Protein AF-A0A7S2XEB0-F1 (afdb_monomer_lite)

pLDDT: mean 88.98, std 11.62, range [31.41, 98.31]

Sequence (170 aa):
MPEDDPQYSMKKRFLGGWSSREFQPQAQWNRKAKDLLSFFRTISSNAEELSTRPNFNAPVSIRNEVATLTNLEKACEDSLKKFPDSLQTDHKLLKVNKWEDSNHRNCVIMRAGEKEVLMWYIKLCREGRRLLALPYEEHAKEAPAKGQRLRLYYEAVIEPLARGSSRHHF

InterPro domains:
  IPR015353 Rubisco LSMT, substrate-binding domain [PF09273] (2-118)
  IPR036464 Rubisco LSMT, substrate-binding domain superfamily [G3DSA:3.90.1420.10] (1-140)
  IPR036464 Rubisco LSMT, substrate-binding domain superfamily [SSF81822] (3-129)

Organism: NCBI:txid641309

Secondary structure (DSSP, 8-state):
--TT-TTHHHHHHHTTT-S-------SSSSHHHHHHHHHHHHHH--HHHHHT---TTS---HHHHHHHHHHHHHHHHHHHTTSSS-HHHHHHHHT-S--S-HHHHHHHHHHHHHHHHHHHHHHHHHHHHHHHTS-HHHHHHHGGGG-HHHHHHIIIIIHHHHHHHGGG--

Radius of gyration: 18.69 Å; chains: 1; bounding box: 45×26×67 Å

Structure (mmCIF, N/CA/C/O backbone):
data_AF-A0A7S2XEB0-F1
#
_entry.id   AF-A0A7S2XEB0-F1
#
loop_
_atom_site.group_PDB
_atom_site.id
_atom_site.type_symbol
_atom_site.label_atom_id
_atom_site.label_alt_id
_atom_site.label_comp_id
_atom_site.label_asym_id
_atom_site.label_entity_id
_atom_site.label_seq_id
_atom_site.pdbx_PDB_ins_code
_atom_site.Cartn_x
_atom_site.Cartn_y
_atom_site.Cartn_z
_atom_site.occupancy
_atom_site.B_iso_or_equiv
_atom_site.auth_seq_id
_atom_site.auth_comp_id
_atom_site.auth_asym_id
_atom_site.auth_atom_id
_atom_site.pdbx_PDB_model_num
ATOM 1 N N . MET A 1 1 ? 12.885 -6.679 3.410 1.00 83.44 1 MET A N 1
ATOM 2 C CA . MET A 1 1 ? 13.128 -7.337 2.110 1.00 83.44 1 MET A CA 1
ATOM 3 C C . MET A 1 1 ? 13.918 -8.606 2.381 1.00 83.44 1 MET A C 1
ATOM 5 O O . MET A 1 1 ? 14.847 -8.507 3.178 1.00 83.44 1 MET A O 1
ATOM 9 N N . PRO A 1 2 ? 13.525 -9.758 1.816 1.00 86.44 2 PRO A N 1
ATOM 10 C CA . PRO A 1 2 ? 14.234 -11.026 2.007 1.00 86.44 2 PRO A CA 1
ATOM 11 C C . PRO A 1 2 ? 15.688 -10.942 1.520 1.00 86.44 2 PRO A C 1
ATOM 13 O O . PRO A 1 2 ? 15.946 -10.269 0.525 1.00 86.44 2 PRO A O 1
ATOM 16 N N . GLU A 1 3 ? 16.632 -11.564 2.231 1.00 88.25 3 GLU A N 1
ATOM 17 C CA . GLU A 1 3 ? 18.069 -11.514 1.887 1.00 88.25 3 GLU A CA 1
ATOM 18 C C . GLU A 1 3 ? 18.435 -12.389 0.681 1.00 88.25 3 GLU A C 1
ATOM 20 O O . GLU A 1 3 ? 19.450 -12.150 0.033 1.00 88.25 3 GLU A O 1
ATOM 25 N N . ASP A 1 4 ? 17.582 -13.354 0.349 1.00 91.88 4 ASP A N 1
ATOM 26 C CA . ASP A 1 4 ? 17.670 -14.239 -0.812 1.00 91.88 4 ASP A CA 1
ATOM 27 C C . ASP A 1 4 ? 17.143 -13.602 -2.112 1.00 91.88 4 ASP A C 1
ATOM 29 O O . ASP A 1 4 ? 17.199 -14.225 -3.172 1.00 91.88 4 ASP A O 1
ATOM 33 N N . ASP A 1 5 ? 16.658 -12.354 -2.067 1.00 90.19 5 ASP A N 1
ATOM 34 C CA . ASP A 1 5 ? 16.244 -11.610 -3.259 1.00 90.19 5 ASP A CA 1
ATOM 35 C C . ASP A 1 5 ? 17.443 -11.434 -4.218 1.00 90.19 5 ASP A C 1
ATOM 37 O O . ASP A 1 5 ? 18.438 -10.801 -3.848 1.00 90.19 5 ASP A O 1
ATOM 41 N N . PRO A 1 6 ? 17.379 -11.916 -5.476 1.00 92.69 6 PRO A N 1
ATOM 42 C CA . PRO A 1 6 ? 18.513 -11.829 -6.399 1.00 92.69 6 PRO A CA 1
ATOM 43 C C . PRO A 1 6 ? 18.948 -10.389 -6.709 1.00 92.69 6 PRO A C 1
ATOM 45 O O . PRO A 1 6 ? 20.071 -10.151 -7.150 1.00 92.69 6 PRO A O 1
ATOM 48 N N . GLN A 1 7 ? 18.068 -9.408 -6.485 1.00 94.06 7 GLN A N 1
ATOM 49 C CA . GLN A 1 7 ? 18.354 -7.985 -6.645 1.00 94.06 7 GLN A CA 1
ATOM 50 C C . GLN A 1 7 ? 18.558 -7.261 -5.303 1.00 94.06 7 GLN A C 1
ATOM 52 O O . GLN A 1 7 ? 18.559 -6.025 -5.281 1.00 94.06 7 GLN A O 1
ATOM 57 N N . TYR A 1 8 ? 18.777 -7.985 -4.198 1.00 93.25 8 TYR A N 1
ATOM 58 C CA . TYR A 1 8 ? 18.887 -7.437 -2.841 1.00 93.25 8 TYR A CA 1
ATOM 59 C C . TYR A 1 8 ? 19.842 -6.243 -2.758 1.00 93.25 8 TYR A C 1
ATOM 61 O O . TYR A 1 8 ? 19.446 -5.156 -2.337 1.00 93.25 8 TYR A O 1
ATOM 69 N N .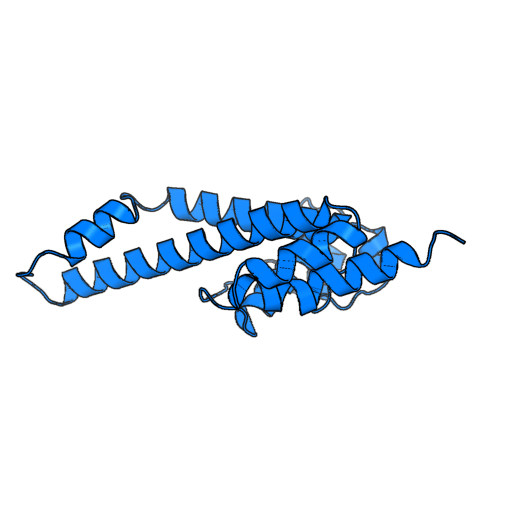 SER A 1 9 ? 21.087 -6.402 -3.215 1.00 92.25 9 SER A N 1
ATOM 70 C CA . SER A 1 9 ? 22.110 -5.347 -3.144 1.00 92.25 9 SER A CA 1
ATOM 71 C C . SER A 1 9 ? 21.693 -4.075 -3.885 1.00 92.25 9 SER A C 1
ATOM 73 O O . SER A 1 9 ? 21.935 -2.960 -3.418 1.00 92.25 9 SER A O 1
ATOM 75 N N . MET A 1 10 ? 21.022 -4.230 -5.028 1.00 92.50 10 MET A N 1
ATOM 76 C CA . MET A 1 10 ? 20.583 -3.107 -5.849 1.00 92.50 10 MET A CA 1
ATOM 77 C C . MET A 1 10 ? 19.376 -2.404 -5.224 1.00 92.50 10 MET A C 1
ATOM 79 O O . MET A 1 10 ? 19.394 -1.185 -5.057 1.00 92.50 10 MET A O 1
ATOM 83 N N . LYS A 1 11 ? 18.370 -3.166 -4.786 1.00 94.06 11 LYS A N 1
ATOM 84 C CA . LYS A 1 11 ? 17.194 -2.644 -4.075 1.00 94.06 11 LYS A CA 1
ATOM 85 C C . LYS A 1 11 ? 17.593 -1.937 -2.780 1.00 94.06 11 LYS A C 1
ATOM 87 O O . LYS A 1 11 ? 17.150 -0.820 -2.536 1.00 94.06 11 LYS A O 1
ATOM 92 N N . LYS A 1 12 ? 18.509 -2.518 -1.999 1.00 93.44 12 LYS A N 1
ATOM 93 C CA . LYS A 1 12 ? 19.062 -1.905 -0.781 1.00 93.44 12 LYS A CA 1
ATOM 94 C C . LYS A 1 12 ? 19.720 -0.557 -1.072 1.00 93.44 12 LYS A C 1
ATOM 96 O O . LYS A 1 12 ? 19.541 0.383 -0.305 1.00 93.44 12 LYS A O 1
ATOM 101 N N . ARG A 1 13 ? 20.430 -0.422 -2.199 1.00 92.25 13 ARG A N 1
ATOM 102 C CA . ARG A 1 13 ? 21.013 0.860 -2.622 1.00 92.25 13 ARG A CA 1
ATOM 103 C C . ARG A 1 13 ? 19.940 1.911 -2.920 1.00 92.25 13 ARG A C 1
ATOM 105 O O . ARG A 1 13 ? 20.073 3.035 -2.445 1.00 92.25 13 ARG A O 1
ATOM 112 N N . PHE A 1 14 ? 18.878 1.558 -3.647 1.00 91.12 14 PHE A N 1
ATOM 113 C CA . PHE A 1 14 ? 17.752 2.473 -3.899 1.00 91.12 14 PHE A CA 1
ATOM 114 C C . PHE A 1 14 ? 17.012 2.866 -2.622 1.00 91.12 14 PHE A C 1
ATOM 116 O O . PHE A 1 14 ? 16.560 4.000 -2.489 1.00 91.12 14 PHE A O 1
ATOM 123 N N . LEU A 1 15 ? 16.952 1.956 -1.655 1.00 91.06 15 LEU A N 1
ATOM 124 C CA . LEU A 1 15 ? 16.396 2.215 -0.335 1.00 91.06 15 LEU A CA 1
ATOM 125 C C . LEU A 1 15 ? 17.344 2.996 0.584 1.00 91.06 15 LEU A C 1
ATOM 127 O O . LEU A 1 15 ? 17.009 3.171 1.745 1.00 91.06 15 LEU A O 1
ATOM 131 N N . GLY A 1 16 ? 18.507 3.468 0.119 1.00 90.38 16 GLY A N 1
ATOM 132 C CA . GLY A 1 16 ? 19.447 4.240 0.941 1.00 90.38 16 GLY A CA 1
ATOM 133 C C . GLY A 1 16 ? 20.195 3.406 1.986 1.00 90.38 16 GLY A C 1
ATOM 134 O O . GLY A 1 16 ? 20.550 3.918 3.041 1.00 90.38 16 GLY A O 1
ATOM 135 N N . GLY A 1 17 ? 20.407 2.116 1.718 1.00 89.56 17 GLY A N 1
ATOM 136 C CA . GLY A 1 17 ? 21.087 1.181 2.618 1.00 89.56 17 GLY A CA 1
ATOM 137 C C . GLY A 1 17 ? 20.150 0.410 3.551 1.00 89.56 17 GLY A C 1
ATOM 138 O O . GLY A 1 17 ? 20.584 -0.553 4.184 1.00 89.56 17 GLY A O 1
ATOM 139 N N . TRP A 1 18 ? 18.869 0.775 3.607 1.00 86.81 18 TRP A N 1
ATOM 140 C CA . TRP A 1 18 ? 17.884 0.148 4.484 1.00 86.81 18 TRP A CA 1
ATOM 141 C C . TRP A 1 18 ? 17.335 -1.156 3.885 1.00 86.81 18 TRP A C 1
ATOM 143 O O . TRP A 1 18 ? 16.937 -1.207 2.723 1.00 86.81 18 TRP A O 1
ATOM 153 N N . SER A 1 19 ? 17.288 -2.222 4.689 1.00 83.25 19 SER A N 1
ATOM 154 C CA . SER A 1 19 ? 16.667 -3.513 4.329 1.00 83.25 19 SER A CA 1
ATOM 155 C C . SER A 1 19 ? 15.234 -3.662 4.862 1.00 83.25 19 SER A C 1
ATOM 157 O O . SER A 1 19 ? 14.460 -4.500 4.381 1.00 83.25 19 SER A O 1
ATOM 159 N N . SER A 1 20 ? 14.868 -2.831 5.840 1.00 87.81 20 SER A N 1
ATOM 160 C CA . SER A 1 20 ? 13.543 -2.721 6.445 1.00 87.81 20 SER A CA 1
ATOM 161 C C . SER A 1 20 ? 13.248 -1.260 6.793 1.00 87.81 20 SER A C 1
ATOM 163 O O . SER A 1 20 ? 14.166 -0.458 6.970 1.00 87.81 20 SER A O 1
ATOM 165 N N . ARG A 1 21 ? 11.962 -0.901 6.835 1.00 89.19 21 ARG A N 1
ATOM 166 C CA . ARG A 1 21 ? 11.501 0.440 7.198 1.00 89.19 21 ARG A CA 1
ATOM 167 C C . ARG A 1 21 ? 10.103 0.358 7.795 1.00 89.19 21 ARG A C 1
ATOM 169 O O . ARG A 1 21 ? 9.261 -0.379 7.287 1.00 89.19 21 ARG A O 1
ATOM 176 N N . GLU A 1 22 ? 9.871 1.128 8.849 1.00 92.25 22 GLU A N 1
ATOM 177 C CA . GLU A 1 22 ? 8.548 1.303 9.439 1.00 92.25 22 GLU A CA 1
ATOM 178 C C . GLU A 1 22 ? 7.815 2.469 8.769 1.00 92.25 22 GLU A C 1
ATOM 180 O O . GLU A 1 22 ? 8.410 3.499 8.432 1.00 92.25 22 GLU A O 1
ATOM 185 N N . PHE A 1 23 ? 6.509 2.305 8.573 1.00 92.44 23 PHE A N 1
ATOM 186 C CA . PHE A 1 23 ? 5.645 3.314 7.978 1.00 92.44 23 PHE A CA 1
ATOM 187 C C . PHE A 1 23 ? 4.431 3.546 8.871 1.00 92.44 23 PHE A C 1
ATOM 189 O O . PHE A 1 23 ? 3.839 2.602 9.381 1.00 92.44 23 PHE A O 1
ATOM 196 N N . GLN A 1 24 ? 4.009 4.806 8.976 1.00 91.12 24 GLN A N 1
ATOM 197 C CA . GLN A 1 24 ? 2.776 5.208 9.662 1.00 91.12 24 GLN A CA 1
ATOM 198 C C . GLN A 1 24 ? 1.805 5.849 8.662 1.00 91.12 24 GLN A C 1
ATOM 200 O O . GLN A 1 24 ? 1.602 7.074 8.687 1.00 91.12 24 GLN A O 1
ATOM 205 N N . PRO A 1 25 ? 1.288 5.071 7.694 1.00 90.00 25 PRO A N 1
ATOM 206 C CA . PRO A 1 25 ? 0.402 5.600 6.678 1.00 90.00 25 PRO A CA 1
ATOM 207 C C . PRO A 1 25 ? -0.956 5.976 7.279 1.00 90.00 25 PRO A C 1
ATOM 209 O O . PRO A 1 25 ? -1.361 5.496 8.331 1.00 90.00 25 PRO A O 1
ATOM 212 N N . GLN A 1 26 ? -1.675 6.846 6.580 1.00 91.50 26 GLN A N 1
ATOM 213 C CA . GLN A 1 26 ? -3.041 7.238 6.926 1.00 91.50 26 GLN A CA 1
ATOM 214 C C . GLN A 1 26 ? -3.977 6.831 5.784 1.00 91.50 26 GLN A C 1
ATOM 216 O O . GLN A 1 26 ? -3.514 6.594 4.666 1.00 91.50 26 GLN A O 1
ATOM 221 N N . ALA A 1 27 ? -5.285 6.793 6.047 1.00 91.12 27 ALA A N 1
ATOM 222 C CA . ALA A 1 27 ? -6.334 6.469 5.073 1.00 91.12 27 ALA A CA 1
ATOM 223 C C . ALA A 1 27 ? -6.591 7.619 4.071 1.00 91.12 27 ALA A C 1
ATOM 225 O O . ALA A 1 27 ? -7.728 8.044 3.842 1.00 91.12 27 ALA A O 1
ATOM 226 N N . GLN A 1 28 ? -5.519 8.178 3.513 1.00 89.62 28 GLN A N 1
ATOM 227 C CA . GLN A 1 28 ? -5.545 9.317 2.610 1.00 89.62 28 GLN A CA 1
ATOM 228 C C . GLN A 1 28 ? -4.353 9.297 1.657 1.00 89.62 28 GLN A C 1
ATOM 230 O O . GLN A 1 28 ? -3.266 8.823 1.987 1.00 89.62 28 GLN A O 1
ATOM 235 N N . TRP A 1 29 ? -4.549 9.889 0.481 1.00 88.69 29 TRP A N 1
ATOM 236 C CA . TRP A 1 29 ? -3.477 10.089 -0.482 1.00 88.69 29 TRP A CA 1
ATOM 237 C C . TRP A 1 29 ? -2.603 11.281 -0.074 1.00 88.69 29 TRP A C 1
ATOM 239 O O . TRP A 1 29 ? -2.962 12.435 -0.298 1.00 88.69 29 TRP A O 1
ATOM 249 N N . ASN A 1 30 ? -1.456 11.011 0.548 1.00 90.44 30 ASN A N 1
ATOM 250 C CA . ASN A 1 30 ? -0.512 12.031 1.005 1.00 90.44 30 ASN A CA 1
ATOM 251 C C . ASN A 1 30 ? 0.949 11.588 0.796 1.00 90.44 30 ASN A C 1
ATOM 253 O O . ASN A 1 30 ? 1.220 10.549 0.194 1.00 90.44 30 ASN A O 1
ATOM 257 N N . ARG A 1 31 ? 1.911 12.368 1.306 1.00 92.19 31 ARG A N 1
ATOM 258 C CA . ARG A 1 31 ? 3.341 12.032 1.217 1.00 92.19 31 ARG A CA 1
ATOM 259 C C . ARG A 1 31 ? 3.668 10.659 1.815 1.00 92.19 31 ARG A C 1
ATOM 261 O O . ARG A 1 31 ? 4.402 9.907 1.193 1.00 92.19 31 ARG A O 1
ATOM 268 N N . LYS A 1 32 ? 3.092 10.299 2.967 1.00 93.88 32 LYS A N 1
ATOM 269 C CA . LYS A 1 32 ? 3.347 8.998 3.608 1.00 93.88 32 LYS A CA 1
ATOM 270 C C . LYS A 1 32 ? 2.838 7.831 2.755 1.00 93.88 32 LYS A C 1
ATOM 272 O O . LYS A 1 32 ? 3.513 6.812 2.668 1.00 93.88 32 LYS A O 1
ATOM 277 N N . ALA A 1 33 ? 1.690 7.994 2.093 1.00 93.00 33 ALA A N 1
ATOM 278 C CA . ALA A 1 33 ? 1.173 7.007 1.143 1.00 93.00 33 ALA A CA 1
ATOM 279 C C . ALA A 1 33 ? 2.105 6.839 -0.071 1.00 93.00 33 ALA A C 1
ATOM 281 O O . ALA A 1 33 ? 2.382 5.719 -0.495 1.00 93.00 33 ALA A O 1
ATOM 282 N N . LYS A 1 34 ? 2.634 7.951 -0.602 1.00 92.94 34 LYS A N 1
ATOM 283 C CA . LYS A 1 34 ? 3.610 7.935 -1.703 1.00 92.94 34 LYS A CA 1
ATOM 284 C C . LYS A 1 34 ? 4.925 7.269 -1.295 1.00 92.94 34 LYS A C 1
ATOM 286 O O . LYS A 1 34 ? 5.431 6.447 -2.050 1.00 92.94 34 LYS A O 1
ATOM 291 N N . ASP A 1 35 ? 5.438 7.567 -0.101 1.00 94.00 35 ASP A N 1
ATOM 292 C CA . ASP A 1 35 ? 6.659 6.952 0.434 1.00 94.00 35 ASP A CA 1
ATOM 293 C C . ASP A 1 35 ? 6.483 5.437 0.627 1.00 94.00 35 ASP A C 1
ATOM 295 O O . ASP A 1 35 ? 7.376 4.660 0.286 1.00 94.00 35 ASP A O 1
ATOM 299 N N . LEU A 1 36 ? 5.314 5.011 1.123 1.00 95.88 36 LEU A N 1
ATOM 300 C CA . LEU A 1 36 ? 4.955 3.598 1.244 1.00 95.88 36 LEU A CA 1
ATOM 301 C C . LEU A 1 36 ? 4.949 2.911 -0.129 1.00 95.88 36 LEU A C 1
ATOM 303 O O . LEU A 1 36 ? 5.592 1.880 -0.305 1.00 95.88 36 LEU A O 1
ATOM 307 N N . LEU A 1 37 ? 4.278 3.495 -1.126 1.00 95.62 37 LEU A N 1
ATOM 308 C CA . LEU A 1 37 ? 4.256 2.938 -2.482 1.00 95.62 37 LEU A CA 1
ATOM 309 C C . LEU A 1 37 ? 5.642 2.919 -3.127 1.00 95.62 37 LEU A C 1
ATOM 311 O O . LEU A 1 37 ? 5.994 1.930 -3.755 1.00 95.62 37 LEU A O 1
ATOM 315 N N . SER A 1 38 ? 6.452 3.960 -2.939 1.00 95.50 38 SER A N 1
ATOM 316 C CA . SER A 1 38 ? 7.833 4.022 -3.434 1.00 95.50 38 SER A CA 1
ATOM 317 C C . SER A 1 38 ? 8.684 2.870 -2.886 1.00 95.50 38 SER A C 1
ATOM 319 O O . SER A 1 38 ? 9.406 2.200 -3.633 1.00 95.50 38 SER A O 1
ATOM 321 N N . PHE A 1 39 ? 8.517 2.544 -1.601 1.00 96.12 39 PHE A N 1
ATOM 322 C CA . PHE A 1 39 ? 9.133 1.362 -1.004 1.00 96.12 39 PHE A CA 1
ATOM 323 C C . PHE A 1 39 ? 8.644 0.066 -1.662 1.00 96.12 39 PHE A C 1
ATOM 325 O O . PHE A 1 39 ? 9.464 -0.751 -2.086 1.00 96.12 39 PHE A O 1
ATOM 332 N N . PHE A 1 40 ? 7.326 -0.106 -1.811 1.00 96.75 40 PHE A N 1
ATOM 333 C CA . PHE A 1 40 ? 6.763 -1.304 -2.441 1.00 96.75 40 PHE A CA 1
ATOM 334 C C . PHE A 1 40 ? 7.162 -1.454 -3.919 1.00 96.75 40 PHE A C 1
ATOM 336 O O . PHE A 1 40 ? 7.425 -2.573 -4.360 1.00 96.75 40 PHE A O 1
ATOM 343 N N . ARG A 1 41 ? 7.305 -0.355 -4.665 1.00 97.19 41 ARG A N 1
ATOM 344 C CA . ARG A 1 41 ? 7.817 -0.355 -6.045 1.00 97.19 41 ARG A CA 1
ATOM 345 C C . ARG A 1 41 ? 9.265 -0.797 -6.103 1.00 97.19 41 ARG A C 1
ATOM 347 O O . ARG A 1 41 ? 9.625 -1.630 -6.934 1.00 97.19 41 ARG A O 1
ATOM 354 N N . THR A 1 42 ? 10.082 -0.305 -5.175 1.00 96.06 42 THR A N 1
ATOM 355 C CA . THR A 1 42 ? 11.495 -0.684 -5.089 1.00 96.06 42 THR A CA 1
ATOM 356 C C . THR A 1 42 ? 11.642 -2.187 -4.852 1.00 96.06 42 THR A C 1
ATOM 358 O O . THR A 1 42 ? 12.321 -2.867 -5.619 1.00 96.06 42 THR A O 1
ATOM 361 N N . ILE A 1 43 ? 10.953 -2.741 -3.846 1.00 95.44 43 ILE A N 1
ATOM 362 C CA . ILE A 1 43 ? 11.059 -4.179 -3.537 1.00 95.44 43 ILE A CA 1
ATOM 363 C C . ILE A 1 43 ? 10.440 -5.063 -4.629 1.00 95.44 43 ILE A C 1
ATOM 365 O O . ILE A 1 43 ? 10.900 -6.182 -4.836 1.00 95.44 43 ILE A O 1
ATOM 369 N N . SER A 1 44 ? 9.438 -4.558 -5.355 1.00 96.00 44 SER A N 1
ATOM 370 C CA . SER A 1 44 ? 8.755 -5.302 -6.422 1.00 96.00 44 SER A CA 1
ATOM 371 C C . SER A 1 44 ? 9.485 -5.247 -7.766 1.00 96.00 44 SER A C 1
ATOM 373 O O . SER A 1 44 ? 9.044 -5.900 -8.714 1.00 96.00 44 SER A O 1
ATOM 375 N N . SER A 1 45 ? 10.574 -4.481 -7.876 1.00 96.38 45 SER A N 1
ATOM 376 C CA . SER A 1 45 ? 11.293 -4.283 -9.138 1.00 96.38 45 SER A CA 1
ATOM 377 C C . SER A 1 45 ? 12.108 -5.496 -9.565 1.00 96.38 45 SER A C 1
ATOM 379 O O . SER A 1 45 ? 12.717 -6.168 -8.730 1.00 96.38 45 SER A O 1
ATOM 381 N N . ASN A 1 46 ? 12.146 -5.750 -10.874 1.00 95.06 46 ASN A N 1
ATOM 382 C CA . ASN A 1 46 ? 13.046 -6.738 -11.474 1.00 95.06 46 ASN A CA 1
ATOM 383 C C . ASN A 1 46 ? 14.386 -6.087 -11.887 1.00 95.06 46 ASN A C 1
ATOM 385 O O . ASN A 1 46 ? 14.579 -4.878 -11.745 1.00 95.06 46 ASN A O 1
ATOM 389 N N . ALA A 1 47 ? 15.332 -6.891 -12.379 1.00 94.69 47 ALA A N 1
ATOM 390 C CA . ALA A 1 47 ? 16.660 -6.406 -12.766 1.00 94.69 47 ALA A CA 1
ATOM 391 C C . ALA A 1 47 ? 16.619 -5.360 -13.897 1.00 94.69 47 ALA A C 1
ATOM 393 O O . ALA A 1 47 ? 17.347 -4.369 -13.840 1.00 94.69 47 ALA A O 1
ATOM 394 N N . GLU A 1 48 ? 15.753 -5.560 -14.892 1.00 94.69 48 GLU A N 1
ATOM 395 C CA . GLU A 1 48 ? 15.591 -4.652 -16.030 1.00 94.69 48 GLU A CA 1
ATOM 396 C C . GLU A 1 48 ? 15.093 -3.277 -15.573 1.00 94.69 48 GLU A C 1
ATOM 398 O O . GLU A 1 48 ? 15.735 -2.264 -15.842 1.00 94.69 48 GLU A O 1
ATOM 403 N N . GLU A 1 49 ? 14.024 -3.237 -14.780 1.00 95.06 49 GLU A N 1
ATOM 404 C CA . GLU A 1 49 ? 13.475 -2.002 -14.223 1.00 95.06 49 GLU A CA 1
ATOM 405 C C . GLU A 1 49 ? 14.518 -1.257 -13.388 1.00 95.06 49 GLU A C 1
ATOM 407 O O . GLU A 1 49 ? 14.701 -0.057 -13.567 1.00 95.06 49 GLU A O 1
ATOM 412 N N . LEU A 1 50 ? 15.266 -1.954 -12.528 1.00 93.94 50 LEU A N 1
ATOM 413 C CA . LEU A 1 50 ? 16.303 -1.330 -11.702 1.00 93.94 50 LEU A CA 1
ATOM 414 C C . LEU A 1 50 ? 17.465 -0.763 -12.531 1.00 93.94 50 LEU A C 1
ATOM 416 O O . LEU A 1 50 ? 18.036 0.267 -12.157 1.00 93.94 50 LEU A O 1
ATOM 420 N N . SER A 1 51 ? 17.805 -1.400 -13.656 1.00 92.94 51 SER A N 1
ATOM 421 C CA . SER A 1 51 ? 18.890 -0.952 -14.538 1.00 92.94 51 SER A CA 1
ATOM 422 C C . SER A 1 51 ? 18.629 0.436 -15.138 1.00 92.94 51 SER A C 1
ATOM 424 O O . SER A 1 51 ? 19.569 1.209 -15.329 1.00 92.94 51 SER A O 1
ATOM 426 N N . THR A 1 52 ? 17.354 0.801 -15.318 1.00 91.81 52 THR A N 1
ATOM 427 C CA . THR A 1 52 ? 16.930 2.116 -15.833 1.00 91.81 52 THR A CA 1
ATOM 428 C C . THR A 1 52 ? 17.045 3.252 -14.813 1.00 91.81 52 THR A C 1
ATOM 430 O O . THR A 1 52 ? 16.837 4.412 -15.158 1.00 91.81 52 THR A O 1
ATOM 433 N N . ARG A 1 53 ? 17.405 2.941 -13.558 1.00 89.50 53 ARG A N 1
ATOM 434 C CA . ARG A 1 53 ? 17.471 3.890 -12.431 1.00 89.50 53 ARG A CA 1
ATOM 435 C C . ARG A 1 53 ? 16.183 4.712 -12.266 1.00 89.50 53 ARG A C 1
ATOM 437 O O . ARG A 1 53 ? 16.229 5.945 -12.300 1.00 89.50 53 ARG A O 1
ATOM 444 N N . PRO A 1 54 ? 15.034 4.048 -12.068 1.00 90.31 54 PRO A N 1
ATOM 445 C CA . PRO A 1 54 ? 13.744 4.712 -12.066 1.00 90.31 54 PRO A CA 1
ATOM 446 C C . PRO A 1 54 ? 13.575 5.600 -10.829 1.00 90.31 54 PRO A C 1
ATOM 448 O O . PRO A 1 54 ? 14.124 5.345 -9.755 1.00 90.31 54 PRO A O 1
ATOM 451 N N . ASN A 1 55 ? 12.747 6.634 -10.966 1.00 92.31 55 ASN A N 1
ATOM 452 C CA . ASN A 1 55 ? 12.263 7.405 -9.828 1.00 92.31 55 ASN A CA 1
ATOM 453 C C . ASN A 1 55 ? 11.040 6.706 -9.218 1.00 92.31 55 ASN A C 1
ATOM 455 O O . ASN A 1 55 ? 9.927 6.871 -9.710 1.00 92.31 55 ASN A O 1
ATOM 459 N N . PHE A 1 56 ? 11.228 5.982 -8.113 1.00 93.38 56 PHE A N 1
ATOM 460 C CA . PHE A 1 56 ? 10.164 5.211 -7.452 1.00 93.38 56 PHE A CA 1
ATOM 461 C C . PHE A 1 56 ? 9.022 6.048 -6.844 1.00 93.38 56 PHE A C 1
ATOM 463 O O . PHE A 1 56 ? 7.975 5.507 -6.475 1.00 93.38 56 PHE A O 1
ATOM 470 N N . ASN A 1 57 ? 9.159 7.378 -6.795 1.00 90.62 57 ASN A N 1
ATOM 471 C CA . ASN A 1 57 ? 8.038 8.259 -6.455 1.00 90.62 57 ASN A CA 1
ATOM 472 C C . ASN A 1 57 ? 6.972 8.307 -7.565 1.00 90.62 57 ASN A C 1
ATOM 474 O O . ASN A 1 57 ? 5.818 8.643 -7.291 1.00 90.62 57 ASN A O 1
ATOM 478 N N . ALA A 1 58 ? 7.344 7.936 -8.791 1.00 91.62 58 ALA A N 1
ATOM 479 C CA . ALA A 1 58 ? 6.463 7.731 -9.931 1.00 91.62 58 ALA A CA 1
ATOM 480 C C . ALA A 1 58 ? 6.268 6.222 -10.191 1.00 91.62 58 ALA A C 1
ATOM 482 O O . ALA A 1 58 ? 7.073 5.407 -9.726 1.00 91.62 58 ALA A O 1
ATOM 483 N N . PRO A 1 59 ? 5.193 5.821 -10.889 1.00 93.69 59 PRO A N 1
ATOM 484 C CA . PRO A 1 59 ? 5.058 4.439 -11.333 1.00 93.69 59 PRO A CA 1
ATOM 485 C C . PRO A 1 59 ? 6.168 4.063 -12.327 1.00 93.69 59 PRO A C 1
ATOM 487 O O . PRO A 1 59 ? 6.592 4.890 -13.131 1.00 93.69 59 PRO A O 1
ATOM 490 N N . VAL A 1 60 ? 6.629 2.811 -12.264 1.00 94.44 60 VAL A N 1
ATOM 491 C CA . VAL A 1 60 ? 7.760 2.316 -13.074 1.00 94.44 60 VAL A CA 1
ATOM 492 C C . VAL A 1 60 ? 7.276 1.621 -14.343 1.00 94.44 60 VAL A C 1
ATOM 494 O O . VAL A 1 60 ? 7.677 1.964 -15.447 1.00 94.44 60 VAL A O 1
ATOM 497 N N . SER A 1 61 ? 6.395 0.639 -14.179 1.00 94.88 61 SER A N 1
ATOM 498 C CA . SER A 1 61 ? 5.780 -0.132 -15.257 1.00 94.88 61 SER A CA 1
ATOM 499 C C . SER A 1 61 ? 4.440 -0.678 -14.759 1.00 94.88 61 SER A C 1
ATOM 501 O O . SER A 1 61 ? 4.212 -0.749 -13.546 1.00 94.88 61 SER A O 1
ATOM 503 N N . ILE A 1 62 ? 3.561 -1.107 -15.669 1.00 94.06 62 ILE A N 1
ATOM 504 C CA . ILE A 1 62 ? 2.298 -1.760 -15.283 1.00 94.06 62 ILE A CA 1
ATOM 505 C C . ILE A 1 62 ? 2.585 -3.016 -14.449 1.00 94.06 62 ILE A C 1
ATOM 507 O O . ILE A 1 62 ? 1.991 -3.204 -13.389 1.00 94.06 62 ILE A O 1
ATOM 511 N N . ARG A 1 63 ? 3.555 -3.839 -14.871 1.00 95.81 63 ARG A N 1
ATOM 512 C CA . ARG A 1 63 ? 3.979 -5.045 -14.142 1.00 95.81 63 ARG A CA 1
ATOM 513 C C . ARG A 1 63 ? 4.449 -4.717 -12.721 1.00 95.81 63 ARG A C 1
ATOM 515 O O . ARG A 1 63 ? 4.036 -5.385 -11.772 1.00 95.81 63 ARG A O 1
ATOM 522 N N . ASN A 1 64 ? 5.285 -3.688 -12.565 1.00 97.31 64 ASN A N 1
ATOM 523 C CA . ASN A 1 64 ? 5.782 -3.243 -11.264 1.00 97.31 64 ASN A CA 1
ATOM 524 C C . ASN A 1 64 ? 4.651 -2.750 -10.363 1.00 97.31 64 ASN A C 1
ATOM 526 O O . ASN A 1 64 ? 4.603 -3.109 -9.188 1.00 97.31 64 ASN A O 1
ATOM 530 N N . GLU A 1 65 ? 3.728 -1.958 -10.906 1.00 97.31 65 GLU A N 1
ATOM 531 C CA . GLU A 1 65 ? 2.634 -1.396 -10.121 1.00 97.31 65 GLU A CA 1
ATOM 532 C C . GLU A 1 65 ? 1.652 -2.493 -9.686 1.00 97.31 65 GLU A C 1
ATOM 534 O O . GLU A 1 65 ? 1.257 -2.538 -8.523 1.00 97.31 65 GLU A O 1
ATOM 539 N N . VAL A 1 66 ? 1.337 -3.458 -10.555 1.00 97.06 66 VAL A N 1
ATOM 540 C CA . VAL A 1 66 ? 0.530 -4.632 -10.183 1.00 97.06 66 VAL A CA 1
ATOM 541 C C . VAL A 1 66 ? 1.199 -5.433 -9.061 1.00 97.06 66 VAL A C 1
ATOM 543 O O . VAL A 1 66 ? 0.532 -5.782 -8.082 1.00 97.06 66 VAL A O 1
ATOM 546 N N . ALA A 1 67 ? 2.507 -5.690 -9.155 1.00 97.75 67 ALA A N 1
ATOM 547 C CA . ALA A 1 67 ? 3.255 -6.384 -8.105 1.00 97.75 67 ALA A CA 1
ATOM 548 C C . ALA A 1 67 ? 3.279 -5.582 -6.790 1.00 97.75 67 ALA A C 1
ATOM 550 O O . ALA A 1 67 ? 3.051 -6.143 -5.719 1.00 97.75 67 ALA A O 1
ATOM 551 N N . THR A 1 68 ? 3.457 -4.262 -6.875 1.00 97.94 68 THR A N 1
ATOM 552 C CA . THR A 1 68 ? 3.425 -3.323 -5.742 1.00 97.94 68 THR A CA 1
ATOM 553 C C . THR A 1 68 ? 2.090 -3.392 -5.012 1.00 97.94 68 THR A C 1
ATOM 555 O O . THR A 1 68 ? 2.063 -3.620 -3.803 1.00 97.94 68 THR A O 1
ATOM 558 N N . LEU A 1 69 ? 0.977 -3.244 -5.737 1.00 97.94 69 LEU A N 1
ATOM 559 C CA . LEU A 1 69 ? -0.368 -3.290 -5.162 1.00 97.94 69 LEU A CA 1
ATOM 560 C C . LEU A 1 69 ? -0.696 -4.668 -4.581 1.00 97.94 69 LEU A C 1
ATOM 562 O O . LEU A 1 69 ? -1.373 -4.764 -3.563 1.00 97.94 69 LEU A O 1
ATOM 566 N N . THR A 1 70 ? -0.221 -5.744 -5.208 1.00 98.31 70 THR A N 1
ATOM 567 C CA . THR A 1 70 ? -0.390 -7.115 -4.698 1.00 98.31 70 THR A CA 1
ATOM 568 C C . THR A 1 70 ? 0.364 -7.321 -3.385 1.00 98.31 70 THR A C 1
ATOM 570 O O . THR A 1 70 ? -0.210 -7.798 -2.408 1.00 98.31 70 THR A O 1
ATOM 573 N N . ASN A 1 71 ? 1.631 -6.907 -3.327 1.00 97.38 71 ASN A N 1
ATOM 574 C CA . ASN A 1 71 ? 2.456 -7.028 -2.127 1.00 97.38 71 ASN A CA 1
ATOM 575 C C . ASN A 1 71 ? 1.935 -6.154 -0.977 1.00 97.38 71 ASN A C 1
ATOM 577 O O . ASN A 1 71 ? 1.924 -6.599 0.171 1.00 97.38 71 ASN A O 1
ATOM 581 N N . LEU A 1 72 ? 1.477 -4.935 -1.277 1.00 97.69 72 LEU A N 1
ATOM 582 C CA . LEU A 1 72 ? 0.901 -4.031 -0.283 1.00 97.69 72 LEU A CA 1
ATOM 583 C C . LEU A 1 72 ? -0.422 -4.568 0.271 1.00 97.69 72 LEU A C 1
ATOM 585 O O . LEU A 1 72 ? -0.599 -4.596 1.486 1.00 97.69 72 LEU A O 1
ATOM 589 N N . GLU A 1 73 ? -1.326 -5.042 -0.589 1.00 98.25 73 GLU A N 1
ATOM 590 C CA . GLU A 1 73 ? -2.568 -5.674 -0.138 1.00 98.25 73 GLU A CA 1
ATOM 591 C C . GLU A 1 73 ? -2.286 -6.860 0.781 1.00 98.25 73 GLU A C 1
ATOM 593 O O . GLU A 1 73 ? -2.839 -6.911 1.877 1.00 98.25 73 GLU A O 1
ATOM 598 N N . LYS A 1 74 ? -1.384 -7.765 0.378 1.00 98.00 74 LYS A N 1
ATOM 599 C CA . LYS A 1 74 ? -1.007 -8.922 1.194 1.00 98.00 74 LYS A CA 1
ATOM 600 C C . LYS A 1 74 ? -0.469 -8.493 2.560 1.00 98.00 74 LYS A C 1
ATOM 602 O O . LYS A 1 74 ? -0.895 -9.030 3.578 1.00 98.00 74 LYS A O 1
ATOM 607 N N . ALA A 1 75 ? 0.410 -7.489 2.605 1.00 96.94 75 ALA A N 1
ATOM 608 C CA . ALA A 1 75 ? 0.929 -6.956 3.863 1.00 96.94 75 ALA A CA 1
ATOM 609 C C . ALA A 1 75 ? -0.184 -6.370 4.754 1.00 96.94 75 ALA A C 1
ATOM 611 O O . ALA A 1 75 ? -0.162 -6.548 5.976 1.00 96.94 75 ALA A O 1
ATOM 612 N N . CYS A 1 76 ? -1.174 -5.697 4.159 1.00 97.81 76 CYS A N 1
ATOM 613 C CA . CYS A 1 76 ? -2.334 -5.193 4.887 1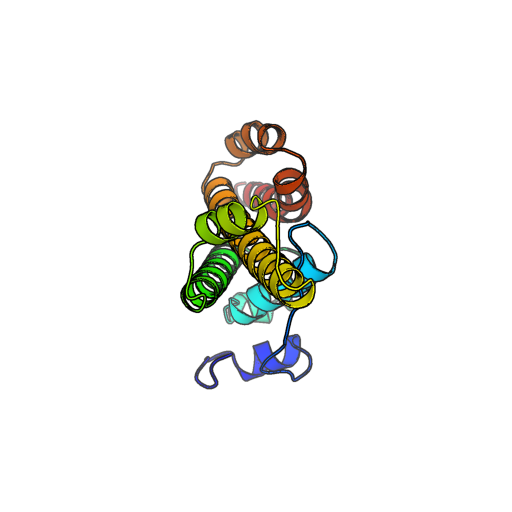.00 97.81 76 CYS A CA 1
ATOM 614 C C . CYS A 1 76 ? -3.233 -6.322 5.410 1.00 97.81 76 CYS A C 1
ATOM 616 O O . CYS A 1 76 ? -3.647 -6.273 6.566 1.00 97.81 76 CYS A O 1
ATOM 618 N N . GLU A 1 77 ? -3.512 -7.342 4.597 1.00 98.12 77 GLU A N 1
ATOM 619 C CA . GLU A 1 77 ? -4.305 -8.512 4.990 1.00 98.12 77 GLU A CA 1
ATOM 620 C C . GLU A 1 77 ? -3.620 -9.307 6.107 1.00 98.12 77 GLU A C 1
ATOM 622 O O . GLU A 1 77 ? -4.262 -9.666 7.093 1.00 98.12 77 GLU A O 1
ATOM 627 N N . ASP A 1 78 ? -2.310 -9.525 6.007 1.00 97.44 78 ASP A N 1
ATOM 628 C CA . ASP A 1 78 ? -1.528 -10.209 7.037 1.00 97.44 78 ASP A CA 1
ATOM 629 C C . ASP A 1 78 ? -1.452 -9.402 8.338 1.00 97.44 78 ASP A C 1
ATOM 631 O O . ASP A 1 78 ? -1.417 -9.979 9.424 1.00 97.44 78 ASP A O 1
ATOM 635 N N . SER A 1 79 ? -1.486 -8.070 8.254 1.00 96.62 79 SER A N 1
ATOM 636 C CA . SER A 1 79 ? -1.586 -7.201 9.433 1.00 96.62 79 SER A CA 1
ATOM 637 C C . SER A 1 79 ? -2.986 -7.246 10.052 1.00 96.62 79 SER A C 1
ATOM 639 O O . SER A 1 79 ? -3.107 -7.336 11.271 1.00 96.62 79 SER A O 1
ATOM 641 N N . LEU A 1 80 ? -4.047 -7.262 9.235 1.00 97.00 80 LEU A N 1
ATOM 642 C CA . LEU A 1 80 ? -5.431 -7.374 9.711 1.00 97.00 80 LEU A CA 1
ATOM 643 C C . LEU A 1 80 ? -5.693 -8.682 10.465 1.00 97.00 80 LEU A C 1
ATOM 645 O O . LEU A 1 80 ? -6.393 -8.668 11.474 1.00 97.00 80 LEU A O 1
ATOM 649 N N . LYS A 1 81 ? -5.100 -9.797 10.022 1.00 97.56 81 LYS A N 1
ATOM 650 C CA . LYS A 1 81 ? -5.230 -11.110 10.684 1.00 97.56 81 LYS A CA 1
ATOM 651 C C . LYS A 1 81 ? -4.678 -11.137 12.114 1.00 97.56 81 LYS A C 1
ATOM 653 O O . LYS A 1 81 ? -5.012 -12.047 12.863 1.00 97.56 81 LYS A O 1
ATOM 658 N N . LYS A 1 82 ? -3.828 -10.175 12.495 1.00 97.31 82 LYS A N 1
ATOM 659 C CA . LYS A 1 82 ? -3.244 -10.093 13.846 1.00 97.31 82 LYS A CA 1
ATOM 660 C C . LYS A 1 82 ? -4.191 -9.468 14.868 1.00 97.31 82 LYS A C 1
ATOM 662 O O . LYS A 1 82 ? -3.934 -9.580 16.064 1.00 97.31 82 LYS A O 1
ATOM 667 N N . PHE A 1 83 ? -5.258 -8.799 14.431 1.00 96.50 83 PHE A N 1
ATOM 668 C CA . PHE A 1 83 ? -6.249 -8.265 15.357 1.00 96.50 83 PHE A CA 1
ATOM 669 C C . PHE A 1 83 ? -7.160 -9.393 15.857 1.00 96.50 83 PHE A C 1
ATOM 671 O O . PHE A 1 83 ? -7.646 -10.177 15.044 1.00 96.50 83 PHE A O 1
ATOM 678 N N . PRO A 1 84 ? -7.452 -9.451 17.168 1.00 95.19 84 PRO A N 1
ATOM 679 C CA . PRO A 1 84 ? -8.312 -10.495 17.728 1.00 95.19 84 PRO A CA 1
ATOM 680 C C . PRO A 1 84 ? -9.778 -10.359 17.290 1.00 95.19 84 PRO A C 1
ATOM 682 O O . PRO A 1 84 ? -10.510 -11.341 17.259 1.00 95.19 84 PRO A O 1
ATOM 685 N N . ASP A 1 85 ? -10.200 -9.144 16.934 1.00 94.00 85 ASP A N 1
ATOM 686 C CA . ASP A 1 85 ? -11.586 -8.796 16.628 1.00 94.00 85 ASP A CA 1
ATOM 687 C C . ASP A 1 85 ? -11.726 -8.164 15.239 1.00 94.00 85 ASP A C 1
ATOM 689 O O . ASP A 1 85 ? -10.785 -7.576 14.699 1.00 94.00 85 ASP A O 1
ATOM 693 N N . SER A 1 86 ? -12.946 -8.163 14.701 1.00 95.75 86 SER A N 1
ATOM 694 C CA . SER A 1 86 ? -13.287 -7.449 13.463 1.00 95.75 86 SER A CA 1
ATOM 695 C C . SER A 1 86 ? -13.403 -5.927 13.659 1.00 95.75 86 SER A C 1
ATOM 697 O O . SER A 1 86 ? -13.547 -5.434 14.778 1.00 9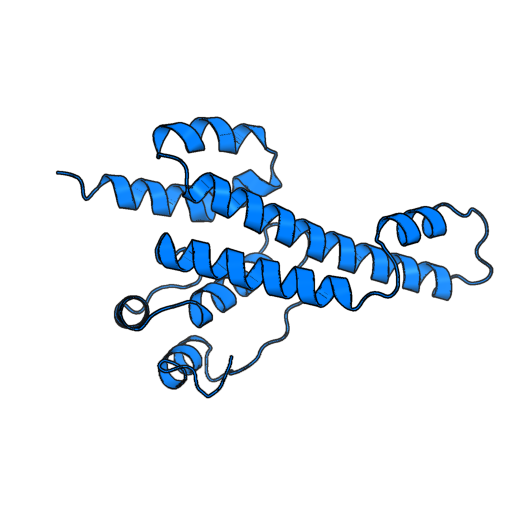5.75 86 SER A O 1
ATOM 699 N N . LEU A 1 87 ? -13.372 -5.148 12.572 1.00 95.06 87 LEU A N 1
ATOM 700 C CA . LEU A 1 87 ? -13.673 -3.708 12.627 1.00 95.06 87 LEU A CA 1
ATOM 701 C C . LEU A 1 87 ? -15.125 -3.452 13.066 1.00 95.06 87 LEU A C 1
ATOM 703 O O . LEU A 1 87 ? -15.404 -2.525 13.820 1.00 95.06 87 LEU A O 1
ATOM 707 N N . GLN A 1 88 ? -16.052 -4.306 12.635 1.00 95.69 88 GLN A N 1
ATOM 708 C CA . GLN A 1 88 ? -17.465 -4.219 12.988 1.00 95.69 88 GLN A CA 1
ATOM 709 C C . GLN A 1 88 ? -17.673 -4.430 14.491 1.00 95.69 88 GLN A C 1
ATOM 711 O O . GLN A 1 88 ? -18.520 -3.764 15.085 1.00 95.69 88 GLN A O 1
ATOM 716 N N . THR A 1 89 ? -16.901 -5.327 15.110 1.00 94.94 89 THR A N 1
ATOM 717 C CA . THR A 1 89 ? -16.881 -5.516 16.567 1.00 94.94 89 THR A CA 1
ATOM 718 C C . THR A 1 89 ? -16.442 -4.230 17.264 1.00 94.94 89 THR A C 1
ATOM 720 O O . THR A 1 89 ? -17.144 -3.756 18.154 1.00 94.94 89 THR A O 1
ATOM 723 N N . ASP A 1 90 ? -15.351 -3.609 16.812 1.00 95.88 90 ASP A N 1
ATOM 724 C CA . ASP A 1 90 ? -14.848 -2.359 17.398 1.00 95.88 90 ASP A CA 1
ATOM 725 C C . ASP A 1 90 ? -15.868 -1.226 17.274 1.00 95.88 90 ASP A C 1
ATOM 727 O O . ASP A 1 90 ? -16.155 -0.532 18.244 1.00 95.88 90 ASP A O 1
ATOM 731 N N . HIS A 1 91 ? -16.488 -1.070 16.103 1.00 95.44 91 HIS A N 1
ATOM 732 C CA . HIS A 1 91 ? -17.541 -0.076 15.897 1.00 95.44 91 HIS A CA 1
ATOM 733 C C . HIS A 1 91 ? -18.766 -0.325 16.780 1.00 95.44 91 HIS A C 1
ATOM 735 O O . HIS A 1 91 ? -19.382 0.634 17.239 1.00 95.44 91 HIS A O 1
ATOM 741 N N . LYS A 1 92 ? -19.138 -1.587 17.034 1.00 94.62 92 LYS A N 1
ATOM 742 C CA . LYS A 1 92 ? -20.215 -1.916 17.981 1.00 94.62 92 LYS A CA 1
ATOM 743 C C . LYS A 1 92 ? -19.833 -1.525 19.409 1.00 94.62 92 LYS A C 1
ATOM 745 O O . LYS A 1 92 ? -20.651 -0.906 20.082 1.00 94.62 92 LYS A O 1
ATOM 750 N N . LEU A 1 93 ? -18.604 -1.818 19.838 1.00 93.25 93 LEU A N 1
ATOM 751 C CA . LEU A 1 93 ? -18.094 -1.417 21.154 1.00 93.25 93 LEU A CA 1
ATOM 752 C C . LEU A 1 93 ? -18.112 0.109 21.312 1.00 93.25 93 LEU A C 1
ATOM 754 O O . LEU A 1 93 ? -18.611 0.624 22.306 1.00 93.25 93 LEU A O 1
ATOM 758 N N . LEU A 1 94 ? -17.658 0.853 20.301 1.00 93.62 94 LEU A N 1
ATOM 759 C CA . LEU A 1 94 ? -17.611 2.322 20.326 1.00 93.62 94 LEU A CA 1
ATOM 760 C C . LEU A 1 94 ? -18.983 3.004 20.392 1.00 93.62 94 LEU A C 1
ATOM 762 O O . LEU A 1 94 ? -19.048 4.172 20.774 1.00 93.62 94 LEU A O 1
ATOM 766 N N . LYS A 1 95 ? -20.070 2.295 20.064 1.00 93.38 95 LYS A N 1
ATOM 767 C CA . LYS A 1 95 ? -21.450 2.790 20.209 1.00 93.38 95 LYS A CA 1
ATOM 768 C C . LYS A 1 95 ? -22.006 2.644 21.628 1.00 93.38 95 LYS A C 1
ATOM 770 O O . LYS A 1 95 ? -23.095 3.146 21.894 1.00 93.38 95 LYS A O 1
ATOM 775 N N . VAL A 1 96 ? -21.305 1.960 22.534 1.00 88.69 96 VAL A N 1
ATOM 776 C CA . VAL A 1 96 ? -21.723 1.842 23.935 1.00 88.69 96 VAL A CA 1
ATOM 777 C C . VAL A 1 96 ? -21.622 3.214 24.612 1.00 88.69 96 VAL A C 1
ATOM 779 O O . VAL A 1 96 ? -20.570 3.851 24.596 1.00 88.69 96 VAL A O 1
ATOM 782 N N . ASN A 1 97 ? -22.727 3.667 25.215 1.00 72.69 97 ASN A N 1
ATOM 783 C CA . ASN A 1 97 ? -22.848 5.011 25.799 1.00 72.69 97 ASN A CA 1
ATOM 784 C C . ASN A 1 97 ? -22.100 5.193 27.129 1.00 72.69 97 ASN A C 1
ATOM 786 O O . ASN A 1 97 ? -21.868 6.327 27.543 1.00 72.69 97 ASN A O 1
ATOM 790 N N . LYS A 1 98 ? -21.744 4.105 27.820 1.00 84.25 98 LYS A N 1
ATOM 791 C CA . LYS A 1 98 ? -21.037 4.149 29.104 1.00 84.25 98 LYS A CA 1
ATOM 792 C C . LYS A 1 98 ? -19.799 3.268 29.049 1.00 84.25 98 LYS A C 1
ATOM 794 O O . LYS A 1 98 ? -19.907 2.051 28.968 1.00 84.25 98 LYS A O 1
ATOM 799 N N . TRP A 1 99 ? -18.644 3.917 29.091 1.00 90.19 99 TRP A N 1
ATOM 800 C CA . TRP A 1 99 ? -17.351 3.280 29.291 1.00 90.19 99 TRP A CA 1
ATOM 801 C C . TRP A 1 99 ? -16.959 3.473 30.747 1.00 90.19 99 TRP A C 1
ATOM 803 O O . TRP A 1 99 ? -17.112 4.573 31.274 1.00 90.19 99 TRP A O 1
ATOM 813 N N . GLU A 1 100 ? -16.467 2.418 31.384 1.00 83.06 100 GLU A N 1
ATOM 814 C CA . GLU A 1 100 ? -15.977 2.495 32.764 1.00 83.06 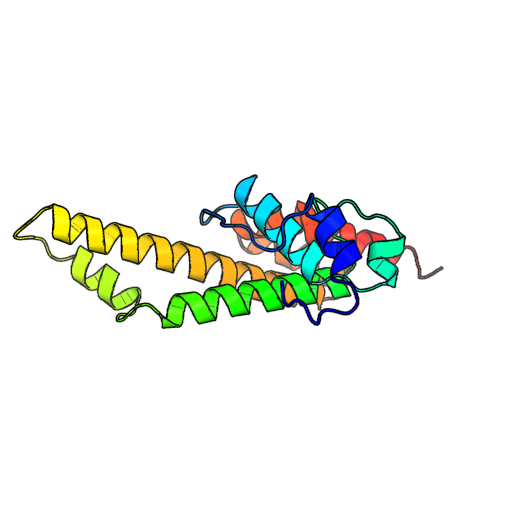100 GLU A CA 1
ATOM 815 C C . GLU A 1 100 ? -14.692 3.332 32.856 1.00 83.06 100 GLU A C 1
ATOM 817 O O . GLU A 1 100 ? -14.466 4.013 33.851 1.00 83.06 100 GLU A O 1
ATOM 822 N N . ASP A 1 101 ? -13.886 3.332 31.790 1.00 88.62 101 ASP A N 1
ATOM 823 C CA . ASP A 1 101 ? -12.594 4.012 31.718 1.00 88.62 101 ASP A CA 1
ATOM 824 C C . ASP A 1 101 ? -12.332 4.571 30.305 1.00 88.62 101 ASP A C 1
ATOM 826 O O . ASP A 1 101 ? -12.577 3.922 29.280 1.00 88.62 101 ASP A O 1
ATOM 830 N N . SER A 1 102 ? -11.817 5.801 30.252 1.00 90.44 102 SER A N 1
ATOM 831 C CA . SER A 1 102 ? -11.480 6.502 29.013 1.00 90.44 102 SER A CA 1
ATOM 832 C C . SER A 1 102 ? -10.309 5.851 28.273 1.00 90.44 102 SER A C 1
ATOM 834 O O . SER A 1 102 ? -10.287 5.885 27.040 1.00 90.44 102 SER A O 1
ATOM 836 N N . ASN A 1 103 ? -9.379 5.199 28.979 1.00 94.25 103 ASN A N 1
ATOM 837 C CA . ASN A 1 103 ? -8.244 4.524 28.348 1.00 94.25 103 ASN A CA 1
ATOM 838 C C . ASN A 1 103 ? -8.698 3.316 27.529 1.00 94.25 103 ASN A C 1
ATOM 840 O O . ASN A 1 103 ? -8.287 3.169 26.379 1.00 94.25 103 ASN A O 1
ATOM 844 N N . HIS A 1 104 ? -9.617 2.506 28.062 1.00 92.31 104 HIS A N 1
ATOM 845 C CA . HIS A 1 104 ? -10.221 1.401 27.316 1.00 92.31 104 HIS A CA 1
ATOM 846 C C . HIS A 1 104 ? -10.889 1.885 26.025 1.00 92.31 104 HIS A C 1
ATOM 848 O O . HIS A 1 104 ? -10.675 1.308 24.956 1.00 92.31 104 HIS A O 1
ATOM 854 N N . ARG A 1 105 ? -11.636 2.994 26.096 1.00 94.25 105 ARG A N 1
ATOM 855 C CA . ARG A 1 105 ? -12.249 3.600 24.910 1.00 94.25 105 ARG A CA 1
ATOM 856 C C . ARG A 1 105 ? -11.196 4.041 23.893 1.00 94.25 105 ARG A C 1
ATOM 858 O O . ARG A 1 105 ? -11.351 3.765 22.704 1.00 94.25 105 ARG A O 1
ATOM 865 N N . ASN A 1 106 ? -10.124 4.691 24.345 1.00 95.44 106 ASN A N 1
ATOM 866 C CA . ASN A 1 106 ? -9.032 5.144 23.481 1.00 95.44 106 ASN A CA 1
ATOM 867 C C . ASN A 1 106 ? -8.320 3.973 22.789 1.00 95.44 106 ASN A C 1
ATOM 869 O O . ASN A 1 106 ? -8.056 4.054 21.590 1.00 95.44 106 ASN A O 1
ATOM 873 N N . CYS A 1 107 ? -8.086 2.861 23.491 1.00 94.81 107 CYS A N 1
ATOM 874 C CA . CYS A 1 107 ? -7.527 1.645 22.896 1.00 94.81 107 CYS A CA 1
ATOM 875 C C . CYS A 1 107 ? -8.408 1.110 21.758 1.00 94.81 107 CYS A C 1
ATOM 877 O O . CYS A 1 107 ? -7.897 0.774 20.690 1.00 94.81 107 CYS A O 1
ATOM 879 N N . VAL A 1 108 ? -9.733 1.078 21.946 1.00 95.19 108 VAL A N 1
ATOM 880 C CA . VAL A 1 108 ? -10.658 0.623 20.895 1.00 95.19 108 VAL A CA 1
ATOM 881 C C . VAL A 1 108 ? -10.710 1.608 19.724 1.00 95.19 108 VAL A C 1
ATOM 883 O O . VAL A 1 108 ? -10.763 1.168 18.578 1.00 95.19 108 VAL A O 1
ATOM 886 N N . ILE A 1 109 ? -10.629 2.921 19.972 1.00 95.50 109 ILE A N 1
ATOM 887 C CA . ILE A 1 109 ? -10.533 3.937 18.906 1.00 95.50 109 ILE A CA 1
ATOM 888 C C . ILE A 1 109 ? -9.280 3.722 18.058 1.00 95.50 109 ILE A C 1
ATOM 890 O O . ILE A 1 109 ? -9.377 3.676 16.833 1.00 95.50 109 ILE A O 1
ATOM 894 N N . MET A 1 110 ? -8.119 3.573 18.699 1.00 95.81 110 MET A N 1
ATOM 895 C CA . MET A 1 110 ? -6.847 3.363 18.005 1.00 95.81 110 MET A CA 1
ATOM 896 C C . MET A 1 110 ? -6.888 2.086 17.168 1.00 95.81 110 MET A C 1
ATOM 898 O O . MET A 1 110 ? -6.624 2.119 15.967 1.00 95.81 110 MET A O 1
ATOM 902 N N . ARG A 1 111 ? -7.331 0.983 17.780 1.00 96.44 111 ARG A N 1
ATOM 903 C CA . ARG A 1 111 ? -7.485 -0.315 17.118 1.00 96.44 111 ARG A CA 1
ATOM 904 C C . ARG A 1 111 ? -8.424 -0.243 15.908 1.00 96.44 111 ARG A C 1
ATOM 906 O O . ARG A 1 111 ? -8.101 -0.778 14.848 1.00 96.44 111 ARG A O 1
ATOM 913 N N . ALA A 1 112 ? -9.567 0.433 16.040 1.00 96.94 112 ALA A N 1
ATOM 914 C CA . ALA A 1 112 ? -10.506 0.630 14.938 1.00 96.94 112 ALA A CA 1
ATOM 915 C C . ALA A 1 112 ? -9.878 1.460 13.807 1.00 96.94 112 ALA A C 1
ATOM 917 O O . ALA A 1 112 ? -9.962 1.073 12.641 1.00 96.94 112 ALA A O 1
ATOM 918 N N . GLY A 1 113 ? -9.204 2.561 14.152 1.00 96.44 113 GLY A N 1
ATOM 919 C CA . GLY A 1 113 ? -8.539 3.440 13.192 1.00 96.44 113 GLY A CA 1
ATOM 920 C C . GLY A 1 113 ? -7.445 2.731 12.392 1.00 96.44 113 GLY A C 1
ATOM 921 O O . GLY A 1 113 ? -7.374 2.885 11.174 1.00 96.44 113 GLY A O 1
ATOM 922 N N . GLU A 1 114 ? -6.631 1.891 13.033 1.00 96.56 114 GLU A N 1
ATOM 923 C CA . GLU A 1 114 ? -5.619 1.079 12.345 1.00 96.56 114 GLU A CA 1
ATOM 924 C C . GLU A 1 114 ? -6.250 0.117 11.330 1.00 96.56 114 GLU A C 1
ATOM 926 O O . GLU A 1 114 ? -5.818 0.059 10.174 1.00 96.56 114 GLU A O 1
ATOM 931 N N . LYS A 1 115 ? -7.324 -0.588 11.713 1.00 97.69 115 LYS A N 1
ATOM 932 C CA . LYS A 1 115 ? -8.059 -1.471 10.791 1.00 97.69 115 LYS A CA 1
ATOM 933 C C . LYS A 1 115 ? -8.661 -0.697 9.619 1.00 97.69 115 LYS A C 1
ATOM 935 O O . LYS A 1 115 ? -8.591 -1.169 8.485 1.00 97.69 115 LYS A O 1
ATOM 940 N N . GLU A 1 116 ? -9.214 0.491 9.857 1.00 96.81 116 GLU A N 1
ATOM 941 C CA . GLU A 1 116 ? -9.747 1.357 8.798 1.00 96.81 116 GLU A CA 1
ATOM 942 C C . GLU A 1 116 ? -8.667 1.767 7.792 1.00 96.81 116 GLU A C 1
ATOM 944 O O . GLU A 1 116 ? -8.911 1.733 6.583 1.00 96.81 116 GLU A O 1
ATOM 949 N N . VAL A 1 117 ? -7.462 2.100 8.266 1.00 96.50 117 VAL A N 1
ATOM 950 C CA . VAL A 1 117 ? -6.316 2.395 7.395 1.00 96.50 117 VAL A CA 1
ATOM 951 C C . VAL A 1 117 ? -5.948 1.175 6.552 1.00 96.50 117 VAL A C 1
ATOM 953 O O . VAL A 1 117 ? -5.818 1.299 5.334 1.00 96.50 117 VAL A O 1
ATOM 956 N N . LEU A 1 118 ? -5.834 -0.011 7.151 1.00 97.25 118 LEU A N 1
ATOM 957 C CA . LEU A 1 118 ? -5.501 -1.237 6.416 1.00 97.25 118 LEU A CA 1
ATOM 958 C C . LEU A 1 118 ? -6.563 -1.572 5.357 1.00 97.25 118 LEU A C 1
ATOM 960 O O . LEU A 1 118 ? -6.230 -1.820 4.196 1.00 97.25 118 LEU A O 1
ATOM 964 N N . MET A 1 119 ? -7.847 -1.506 5.718 1.00 96.19 119 MET A N 1
ATOM 965 C CA . MET A 1 119 ? -8.958 -1.733 4.787 1.00 96.19 119 MET A CA 1
ATOM 966 C C . MET A 1 119 ? -8.997 -0.694 3.659 1.00 96.19 119 MET A C 1
ATOM 968 O O . MET A 1 119 ? -9.346 -1.027 2.523 1.00 96.19 119 MET A O 1
ATOM 972 N N . TRP A 1 120 ? -8.612 0.553 3.942 1.00 95.06 120 TRP A N 1
ATOM 973 C CA . TRP A 1 120 ? -8.481 1.594 2.926 1.00 95.06 120 TRP A CA 1
ATOM 974 C C . TRP A 1 120 ? -7.427 1.230 1.875 1.00 95.06 120 TRP A C 1
ATOM 976 O O . TRP A 1 120 ? -7.720 1.308 0.680 1.00 95.06 120 TRP A O 1
ATOM 986 N N . TYR A 1 121 ? -6.241 0.777 2.297 1.00 96.31 121 TYR A N 1
ATOM 987 C CA . TYR A 1 121 ? -5.181 0.362 1.370 1.00 96.31 121 TYR A CA 1
ATOM 988 C C . TYR A 1 121 ? -5.561 -0.889 0.581 1.00 96.31 121 TYR A C 1
ATOM 990 O O . TYR A 1 121 ? -5.304 -0.933 -0.618 1.00 96.31 121 TYR A O 1
ATOM 998 N N . ILE A 1 122 ? -6.237 -1.864 1.195 1.00 96.50 122 ILE A N 1
ATOM 999 C CA . ILE A 1 122 ? -6.754 -3.042 0.476 1.00 96.50 122 ILE A CA 1
ATOM 1000 C C . ILE A 1 122 ? -7.708 -2.607 -0.639 1.00 96.50 122 ILE A C 1
ATOM 1002 O O . ILE A 1 122 ? -7.560 -3.028 -1.787 1.00 96.50 122 ILE A O 1
ATOM 1006 N N . LYS A 1 123 ? -8.657 -1.710 -0.336 1.00 94.50 123 LYS A N 1
ATOM 1007 C CA . LYS A 1 123 ? -9.582 -1.181 -1.345 1.00 94.50 123 LYS A CA 1
ATOM 1008 C C . LYS A 1 123 ? -8.838 -0.445 -2.460 1.00 94.50 123 LYS A C 1
ATOM 1010 O O . LYS A 1 123 ? -9.146 -0.667 -3.629 1.00 94.50 123 LYS A O 1
ATOM 1015 N N . LEU A 1 124 ? -7.862 0.397 -2.108 1.00 93.56 124 LEU A N 1
ATOM 1016 C CA . LEU A 1 124 ? -7.018 1.096 -3.077 1.00 93.56 124 LEU A CA 1
ATOM 1017 C C . LEU A 1 124 ? -6.296 0.107 -4.000 1.00 93.56 124 LEU A C 1
ATOM 1019 O O . LEU A 1 124 ? -6.333 0.282 -5.212 1.00 93.56 124 LEU A O 1
ATOM 1023 N N . CYS A 1 125 ? -5.682 -0.938 -3.443 1.00 95.75 125 CYS A N 1
ATOM 1024 C CA . CYS A 1 125 ? -4.931 -1.930 -4.208 1.00 95.75 125 CYS A CA 1
ATOM 1025 C C . CYS A 1 125 ? -5.827 -2.714 -5.168 1.00 95.75 125 CYS A C 1
ATOM 1027 O O . CYS A 1 125 ? -5.497 -2.847 -6.346 1.00 95.75 125 CYS A O 1
ATOM 1029 N N . ARG A 1 126 ? -6.986 -3.185 -4.693 1.00 94.88 126 ARG A N 1
ATOM 1030 C CA . ARG A 1 126 ? -7.953 -3.918 -5.523 1.00 94.88 126 ARG A CA 1
ATOM 1031 C C . ARG A 1 126 ? -8.475 -3.064 -6.673 1.00 94.88 126 ARG A C 1
ATOM 1033 O O . ARG A 1 126 ? -8.474 -3.509 -7.817 1.00 94.88 126 ARG A O 1
ATOM 1040 N N . GLU A 1 127 ? -8.881 -1.831 -6.382 1.00 91.81 127 GLU A N 1
ATOM 1041 C CA . GLU A 1 127 ? -9.382 -0.910 -7.405 1.00 91.81 127 GLU A CA 1
ATOM 1042 C C . GLU A 1 127 ? -8.286 -0.471 -8.377 1.00 91.81 127 GLU A C 1
ATOM 1044 O O . GLU A 1 127 ? -8.516 -0.451 -9.582 1.00 91.81 127 GLU A O 1
ATOM 1049 N N . GLY A 1 128 ? -7.084 -0.179 -7.875 1.00 91.69 128 GLY A N 1
ATOM 1050 C CA . GLY A 1 128 ? -5.931 0.179 -8.694 1.00 91.69 128 GLY A CA 1
ATOM 1051 C C . GLY A 1 128 ? -5.575 -0.921 -9.690 1.00 91.69 128 GLY A C 1
ATOM 1052 O O . GLY A 1 128 ? -5.469 -0.650 -10.881 1.00 91.69 128 GLY A O 1
ATOM 1053 N N . ARG A 1 129 ? -5.484 -2.181 -9.240 1.00 93.25 129 ARG A N 1
ATOM 1054 C CA . ARG A 1 129 ? -5.226 -3.316 -10.142 1.00 93.25 129 ARG A CA 1
ATOM 1055 C C . ARG A 1 129 ? -6.347 -3.532 -11.148 1.00 93.25 129 ARG A C 1
ATOM 1057 O O . ARG A 1 129 ? -6.059 -3.810 -12.306 1.00 93.25 129 ARG A O 1
ATOM 1064 N N . ARG A 1 130 ? -7.607 -3.392 -10.726 1.00 91.44 130 ARG A N 1
ATOM 1065 C CA . ARG A 1 130 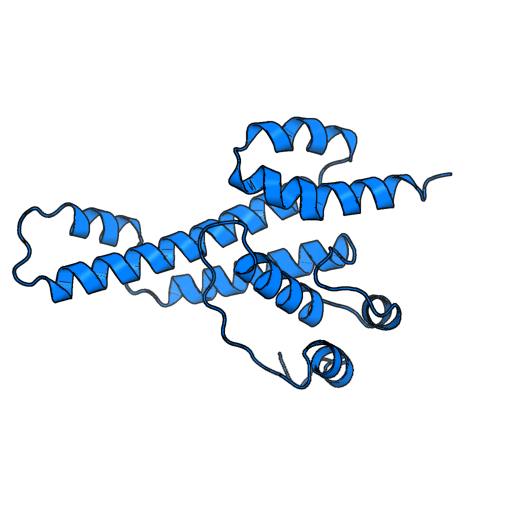? -8.752 -3.498 -11.635 1.00 91.44 130 ARG A CA 1
ATOM 1066 C C . ARG A 1 130 ? -8.665 -2.455 -12.750 1.00 91.44 130 ARG A C 1
ATOM 1068 O O . ARG A 1 130 ? -8.871 -2.804 -13.900 1.00 91.44 130 ARG A O 1
ATOM 1075 N N . LEU A 1 131 ? -8.314 -1.208 -12.423 1.00 89.44 131 LEU A N 1
ATOM 1076 C CA . LEU A 1 131 ? -8.134 -0.141 -13.414 1.00 89.44 131 LEU A CA 1
ATOM 1077 C C . LEU A 1 131 ? -6.925 -0.381 -14.331 1.00 89.44 131 LEU A C 1
ATOM 1079 O O . LEU A 1 131 ? -7.032 -0.124 -15.522 1.00 89.44 131 LEU A O 1
ATOM 1083 N N . LEU A 1 132 ? -5.806 -0.898 -13.806 1.00 89.88 132 LEU A N 1
ATOM 1084 C CA . LEU A 1 132 ? -4.629 -1.260 -14.616 1.00 89.88 132 LEU A CA 1
ATOM 1085 C C . LEU A 1 132 ? -4.902 -2.393 -15.614 1.00 89.88 132 LEU A C 1
ATOM 1087 O O . LEU A 1 132 ? -4.164 -2.530 -16.584 1.00 89.88 132 LEU A O 1
ATOM 1091 N N . ALA A 1 133 ? -5.920 -3.218 -15.362 1.00 89.44 133 ALA A N 1
ATOM 1092 C CA . ALA A 1 133 ? -6.320 -4.302 -16.252 1.00 89.44 133 ALA A CA 1
ATOM 1093 C C . ALA A 1 133 ? -7.275 -3.852 -17.372 1.00 89.44 133 ALA A C 1
ATOM 1095 O O . ALA A 1 133 ? -7.511 -4.622 -18.301 1.00 89.44 133 ALA A O 1
ATOM 1096 N N . LEU A 1 134 ? -7.840 -2.643 -17.288 1.00 86.56 134 LEU A N 1
ATOM 1097 C CA . LEU A 1 134 ? -8.747 -2.120 -18.308 1.00 86.56 134 LEU A CA 1
ATOM 1098 C C . LEU A 1 134 ? -7.972 -1.490 -19.476 1.00 86.56 134 LEU A C 1
ATOM 1100 O O . LEU A 1 134 ? -6.928 -0.868 -19.256 1.00 86.56 134 LEU A O 1
ATOM 1104 N N . PRO A 1 135 ? -8.507 -1.560 -20.709 1.00 81.62 135 PRO A N 1
ATOM 1105 C CA . PRO A 1 135 ? -8.029 -0.746 -21.821 1.00 81.62 135 PRO A CA 1
ATOM 1106 C C . PRO A 1 135 ? -8.070 0.756 -21.498 1.00 81.62 135 PRO A C 1
ATOM 1108 O O . PRO A 1 135 ? -8.913 1.217 -20.720 1.00 81.62 135 PRO A O 1
ATOM 1111 N N . TYR A 1 136 ? -7.194 1.538 -22.143 1.00 76.31 136 TYR A N 1
ATOM 1112 C CA . TYR A 1 136 ? -7.023 2.969 -21.850 1.00 76.31 136 TYR A CA 1
ATOM 1113 C C . TYR A 1 136 ? -8.339 3.765 -21.859 1.00 76.31 136 TYR A C 1
ATOM 1115 O O . TYR A 1 136 ? -8.640 4.563 -20.969 1.00 76.31 136 TYR A O 1
ATOM 1123 N N . GLU A 1 137 ? -9.149 3.515 -22.883 1.00 75.00 137 GLU A N 1
ATOM 1124 C CA . GLU A 1 137 ? -10.397 4.231 -23.146 1.00 75.00 137 GLU A CA 1
ATOM 1125 C C . GLU A 1 137 ? -11.486 3.963 -22.094 1.00 75.00 137 GLU A C 1
ATOM 1127 O O . GLU A 1 137 ? -12.412 4.764 -21.930 1.00 75.00 137 GLU A O 1
ATOM 1132 N N . GLU A 1 138 ? -11.380 2.850 -21.366 1.00 77.25 138 GLU A N 1
ATOM 1133 C CA . GLU A 1 138 ? -12.373 2.408 -20.390 1.00 77.25 138 GLU A CA 1
ATOM 1134 C C . GLU A 1 138 ? -12.077 2.950 -18.988 1.00 77.25 138 GLU A C 1
ATOM 1136 O O . GLU A 1 138 ? -12.982 3.449 -18.312 1.00 77.25 138 GLU A O 1
ATOM 1141 N N . HIS A 1 139 ? -10.811 2.966 -18.555 1.00 75.12 139 HIS A N 1
ATOM 1142 C CA . HIS A 1 139 ? -10.484 3.459 -17.213 1.00 75.12 139 HIS A CA 1
ATOM 1143 C C . HIS A 1 139 ? -10.711 4.974 -17.057 1.00 75.12 139 HIS A C 1
ATOM 1145 O O . HIS A 1 139 ? -11.040 5.432 -15.960 1.00 75.12 139 HIS A O 1
ATOM 1151 N N . ALA A 1 140 ? -10.594 5.759 -18.137 1.00 68.31 140 ALA A N 1
ATOM 1152 C CA . ALA A 1 140 ? -10.857 7.201 -18.122 1.00 68.31 140 ALA A CA 1
ATOM 1153 C C . ALA A 1 140 ? -12.330 7.536 -17.824 1.00 68.31 140 ALA A C 1
ATOM 1155 O O . ALA A 1 140 ? -12.623 8.588 -17.255 1.00 68.31 140 ALA A O 1
ATOM 1156 N N . LYS A 1 141 ? -13.250 6.625 -18.162 1.00 73.38 141 LYS A N 1
ATOM 1157 C CA . LYS A 1 141 ? -14.685 6.759 -17.875 1.00 73.38 141 LYS A CA 1
ATOM 1158 C C . LYS A 1 141 ? -15.016 6.354 -16.439 1.00 73.38 141 LYS A C 1
ATOM 1160 O O . LYS A 1 141 ? -15.882 6.959 -15.813 1.00 73.38 141 LYS A O 1
ATOM 1165 N N . GLU A 1 142 ? -14.314 5.362 -15.895 1.00 72.25 142 GLU A N 1
ATOM 1166 C CA . GLU A 1 142 ? -14.608 4.823 -14.564 1.00 72.25 142 GLU A CA 1
ATOM 1167 C C . GLU A 1 142 ? -13.929 5.559 -13.399 1.00 72.25 142 GLU A C 1
ATOM 1169 O O . GLU A 1 142 ? -14.496 5.651 -12.306 1.00 72.25 142 GLU A O 1
ATOM 1174 N N . ALA A 1 143 ? -12.713 6.072 -13.589 1.00 66.06 143 ALA A N 1
ATOM 1175 C CA . ALA A 1 143 ? -11.938 6.686 -12.511 1.00 66.06 143 ALA A CA 1
ATOM 1176 C C . ALA A 1 143 ? -12.574 7.947 -11.880 1.00 66.06 143 ALA A C 1
ATOM 1178 O O . ALA A 1 143 ? -12.522 8.071 -10.649 1.00 66.06 143 ALA A O 1
ATOM 1179 N N . PRO A 1 144 ? -13.224 8.859 -12.637 1.00 59.31 144 PRO A N 1
ATOM 1180 C CA . PRO A 1 144 ? -13.859 10.052 -12.070 1.00 59.31 144 PRO A CA 1
ATOM 1181 C C . PRO A 1 144 ? -15.051 9.742 -11.150 1.00 59.31 144 PRO A C 1
ATOM 1183 O O . PRO A 1 144 ? -15.372 10.542 -10.272 1.00 59.31 144 PRO A O 1
ATOM 1186 N N . ALA A 1 145 ? -15.695 8.579 -11.313 1.00 61.16 145 ALA A N 1
ATOM 1187 C CA . ALA A 1 145 ? -16.936 8.230 -10.620 1.00 61.16 145 ALA A CA 1
ATOM 1188 C C . ALA A 1 145 ? -16.734 7.673 -9.195 1.00 61.16 145 ALA A C 1
ATOM 1190 O O . ALA A 1 145 ? -17.675 7.637 -8.404 1.00 61.16 145 ALA A O 1
ATOM 1191 N N . LYS A 1 146 ? -15.518 7.244 -8.827 1.00 63.75 146 LYS A N 1
ATOM 1192 C CA . LYS A 1 146 ? -15.256 6.498 -7.573 1.00 63.75 146 LYS A CA 1
ATOM 1193 C C . LYS A 1 146 ? -14.797 7.355 -6.380 1.00 63.75 146 LYS A C 1
ATOM 1195 O O . LYS A 1 146 ? -14.339 6.825 -5.363 1.00 63.75 146 LYS A O 1
ATOM 1200 N N . GLY A 1 147 ? -14.978 8.674 -6.463 1.00 68.88 147 GLY A N 1
ATOM 1201 C CA . GLY A 1 147 ? -14.712 9.631 -5.384 1.00 68.88 147 GLY A CA 1
ATOM 1202 C C . GLY A 1 147 ? -13.256 10.108 -5.291 1.00 68.88 147 GLY A C 1
ATOM 1203 O O . GLY A 1 147 ? -12.348 9.578 -5.931 1.00 68.88 147 GLY A O 1
ATOM 1204 N N . GLN A 1 148 ? -13.020 11.125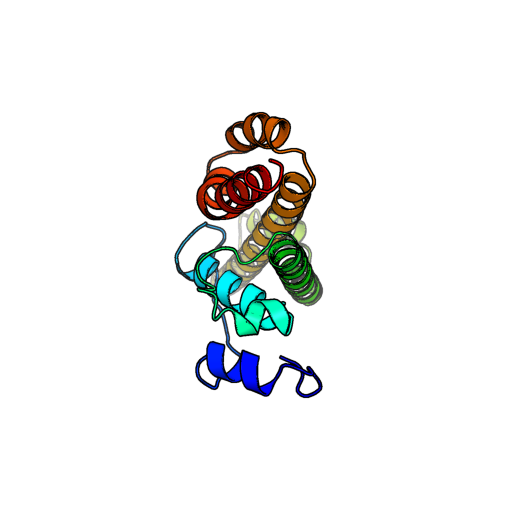 -4.454 1.00 69.62 148 GLN A N 1
ATOM 1205 C CA . GLN A 1 148 ? -11.754 11.878 -4.397 1.00 69.62 148 GLN A CA 1
ATOM 1206 C C . GLN A 1 148 ? -10.518 11.011 -4.083 1.00 69.62 148 GLN A C 1
ATOM 1208 O O . GLN A 1 148 ? -9.416 11.307 -4.536 1.00 69.62 148 GLN A O 1
ATOM 1213 N N . ARG A 1 149 ? -10.698 9.917 -3.330 1.00 72.06 149 ARG A N 1
ATOM 1214 C CA . ARG A 1 149 ? -9.605 9.043 -2.866 1.00 72.06 149 ARG A CA 1
ATOM 1215 C C . ARG A 1 149 ? -8.939 8.268 -4.005 1.00 72.06 149 ARG A C 1
ATOM 1217 O O . ARG A 1 149 ? -7.716 8.253 -4.080 1.00 72.06 149 ARG A O 1
ATOM 1224 N N . LEU A 1 150 ? -9.731 7.641 -4.879 1.00 79.25 150 LEU A N 1
ATOM 1225 C CA . LEU A 1 150 ? -9.203 6.874 -6.012 1.00 79.25 150 LEU A CA 1
ATOM 1226 C C . LEU A 1 150 ? -8.726 7.801 -7.133 1.00 79.25 150 LEU A C 1
ATOM 1228 O O . LEU A 1 150 ? -7.739 7.496 -7.793 1.00 79.25 150 LEU A O 1
ATOM 1232 N N . ARG A 1 151 ? -9.375 8.961 -7.289 1.00 84.12 151 ARG A N 1
ATOM 1233 C CA . ARG A 1 151 ? -9.013 9.973 -8.286 1.00 84.12 151 ARG A CA 1
ATOM 1234 C C . ARG A 1 151 ? -7.551 10.416 -8.177 1.00 84.12 151 ARG A C 1
ATOM 1236 O O . ARG A 1 151 ? -6.848 10.427 -9.177 1.00 84.12 151 ARG A O 1
ATOM 1243 N N . LEU A 1 152 ? -7.074 10.719 -6.969 1.00 85.94 152 LEU A N 1
ATOM 1244 C CA . LEU A 1 152 ? -5.691 11.174 -6.783 1.00 85.94 152 LEU A CA 1
ATOM 1245 C C . LEU A 1 152 ? -4.654 10.083 -7.090 1.00 85.94 152 LEU A C 1
ATOM 1247 O O . LEU A 1 152 ? -3.577 10.387 -7.596 1.00 85.94 152 LEU A O 1
ATOM 1251 N N . TYR A 1 153 ? -4.968 8.818 -6.792 1.00 87.31 153 TYR A N 1
ATOM 1252 C CA . TYR A 1 153 ? -4.122 7.692 -7.196 1.00 87.31 153 TYR A CA 1
ATOM 1253 C C . TYR A 1 153 ? -4.146 7.507 -8.715 1.00 87.31 153 TYR A C 1
ATOM 1255 O O . TYR A 1 153 ? -3.101 7.316 -9.327 1.00 87.31 153 TYR A O 1
ATOM 1263 N N . TYR A 1 154 ? -5.325 7.621 -9.327 1.00 87.56 154 TYR A N 1
ATOM 1264 C CA . TYR A 1 154 ? -5.492 7.521 -10.770 1.00 87.56 154 TYR A CA 1
ATOM 1265 C C . TYR A 1 154 ? -4.631 8.543 -11.521 1.00 87.56 154 TYR A C 1
ATOM 1267 O O . TYR A 1 154 ? -3.805 8.147 -12.339 1.00 87.56 154 TYR A O 1
ATOM 1275 N N . GLU A 1 155 ? -4.766 9.828 -11.188 1.00 88.56 155 GLU A N 1
ATOM 1276 C CA . GLU A 1 155 ? -4.013 10.924 -11.816 1.00 88.56 155 GLU A CA 1
ATOM 1277 C C . GLU A 1 155 ? -2.497 10.769 -11.597 1.00 88.56 155 GLU A C 1
ATOM 1279 O O . GLU A 1 155 ? -1.691 11.043 -12.483 1.00 88.56 155 GLU A O 1
ATOM 1284 N N . ALA A 1 156 ? -2.085 10.297 -10.414 1.00 87.12 156 ALA A N 1
ATOM 1285 C CA . ALA A 1 156 ? -0.671 10.166 -10.072 1.00 87.12 156 ALA A CA 1
ATOM 1286 C C . ALA A 1 156 ? 0.001 8.898 -10.625 1.00 87.12 156 ALA A C 1
ATOM 1288 O O . ALA A 1 156 ? 1.231 8.850 -10.680 1.00 87.12 156 ALA A O 1
ATOM 1289 N N . VAL A 1 157 ? -0.768 7.855 -10.952 1.00 89.81 157 VAL A N 1
ATOM 1290 C CA . VAL A 1 157 ? -0.222 6.516 -11.216 1.00 89.81 157 VAL A CA 1
ATOM 1291 C C . VAL A 1 157 ? -0.814 5.863 -12.456 1.00 89.81 157 VAL A C 1
ATOM 1293 O O . VAL A 1 157 ? -0.072 5.526 -13.377 1.00 89.81 157 VAL A O 1
ATOM 1296 N N . ILE A 1 158 ? -2.133 5.686 -12.489 1.00 88.25 158 ILE A N 1
ATOM 1297 C CA . ILE A 1 158 ? -2.804 4.943 -13.560 1.00 88.25 158 ILE A CA 1
ATOM 1298 C C . ILE A 1 158 ? -2.684 5.689 -14.889 1.00 88.25 158 ILE A C 1
ATOM 1300 O O . ILE A 1 158 ? -2.236 5.121 -15.881 1.00 88.25 158 ILE A O 1
ATOM 1304 N N . GLU A 1 159 ? -3.031 6.974 -14.902 1.00 87.38 159 GLU A N 1
ATOM 1305 C CA . GLU A 1 159 ? -3.021 7.783 -16.118 1.00 87.38 159 GLU A CA 1
ATOM 1306 C C . GLU A 1 159 ? -1.622 7.891 -16.762 1.00 87.38 159 GLU A C 1
ATOM 1308 O O . GLU A 1 159 ? -1.521 7.657 -17.970 1.00 87.38 159 GLU A O 1
ATOM 1313 N N . PRO A 1 160 ? -0.530 8.168 -16.017 1.00 88.62 160 PRO A N 1
ATOM 1314 C CA . PRO A 1 160 ? 0.821 8.161 -16.580 1.00 88.62 160 PRO A CA 1
ATOM 1315 C C . PRO A 1 160 ? 1.217 6.834 -17.238 1.00 88.62 160 PRO A C 1
ATOM 1317 O O . PRO A 1 160 ? 1.762 6.840 -18.344 1.00 88.62 160 PRO A O 1
ATOM 1320 N N . LEU A 1 161 ? 0.926 5.701 -16.588 1.00 87.50 161 LEU A N 1
ATOM 1321 C CA . LEU A 1 161 ? 1.247 4.372 -17.123 1.00 87.50 161 LEU A CA 1
ATOM 1322 C C . LEU A 1 161 ? 0.478 4.077 -18.411 1.00 87.50 161 LEU A C 1
ATOM 1324 O O . LEU A 1 161 ? 1.025 3.532 -19.374 1.00 87.50 161 LEU A O 1
ATOM 1328 N N . ALA A 1 162 ? -0.790 4.464 -18.435 1.00 83.12 162 ALA A N 1
ATOM 1329 C CA . ALA A 1 162 ? -1.658 4.157 -19.548 1.00 83.12 162 ALA A CA 1
ATOM 1330 C C . ALA A 1 162 ? -1.364 5.052 -20.770 1.00 83.12 162 ALA A C 1
ATOM 1332 O O . ALA A 1 162 ? -1.288 4.552 -21.890 1.00 83.12 162 ALA A O 1
ATOM 1333 N N . ARG A 1 163 ? -1.036 6.339 -20.562 1.00 80.25 163 ARG A N 1
ATOM 1334 C CA . ARG A 1 163 ? -0.531 7.228 -21.631 1.00 80.25 163 ARG A CA 1
ATOM 1335 C C . ARG A 1 163 ? 0.811 6.768 -22.210 1.00 80.25 163 ARG A C 1
ATOM 1337 O O . ARG A 1 163 ? 1.048 6.951 -23.402 1.00 80.25 163 ARG A O 1
ATOM 1344 N N . GLY A 1 164 ? 1.697 6.215 -21.377 1.00 71.88 164 GLY A N 1
ATOM 1345 C CA . GLY A 1 164 ? 2.983 5.669 -21.821 1.00 71.88 164 GLY A CA 1
ATOM 1346 C C . GLY A 1 164 ? 2.828 4.428 -22.704 1.00 71.88 164 GLY A C 1
ATOM 1347 O O . GLY A 1 164 ? 3.557 4.277 -23.680 1.00 71.88 164 GLY A O 1
ATOM 1348 N N . SER A 1 165 ? 1.828 3.591 -22.417 1.00 58.69 165 SER A N 1
ATOM 1349 C CA . SER A 1 165 ? 1.560 2.356 -23.166 1.00 58.69 165 SER A CA 1
ATOM 1350 C C . SER A 1 165 ? 1.022 2.623 -24.580 1.00 58.69 165 SER A C 1
ATOM 1352 O O . SER A 1 165 ? 1.417 1.941 -25.522 1.00 58.69 165 SER A O 1
ATOM 1354 N N . SER A 1 166 ? 0.213 3.672 -24.774 1.00 54.84 166 SER A N 1
ATOM 1355 C CA . SER A 1 166 ? -0.336 4.031 -26.095 1.00 54.84 166 SER A CA 1
ATOM 1356 C C . SER A 1 166 ? 0.698 4.564 -27.101 1.00 54.84 166 SER A C 1
ATOM 1358 O O . SER A 1 166 ? 0.384 4.690 -28.280 1.00 54.84 166 SER A O 1
ATOM 1360 N N . ARG A 1 167 ? 1.928 4.892 -26.676 1.00 47.03 167 ARG A N 1
ATOM 1361 C CA . ARG A 1 167 ? 2.985 5.409 -27.570 1.00 47.03 167 ARG A CA 1
ATOM 1362 C C . ARG A 1 167 ? 3.834 4.322 -28.240 1.00 47.03 167 ARG A C 1
ATOM 1364 O O . ARG A 1 167 ? 4.650 4.661 -29.086 1.00 47.03 167 ARG A O 1
ATOM 1371 N N . HIS A 1 168 ? 3.646 3.048 -27.890 1.00 42.59 168 HIS A N 1
ATOM 1372 C CA . HIS A 1 168 ? 4.402 1.918 -28.454 1.00 42.59 168 HIS A CA 1
ATOM 1373 C C . HIS A 1 168 ? 3.618 1.097 -29.496 1.00 42.59 168 HIS A C 1
ATOM 1375 O O . HIS A 1 168 ? 4.038 0.005 -29.870 1.00 42.59 168 HIS A O 1
ATOM 1381 N N . HIS A 1 169 ? 2.498 1.630 -29.994 1.00 34.97 169 HIS A N 1
ATOM 1382 C CA . HIS A 1 169 ? 1.731 1.069 -31.109 1.00 34.97 169 HIS A CA 1
ATOM 1383 C C . HIS A 1 169 ? 1.734 2.019 -32.315 1.00 34.97 169 HIS A C 1
ATOM 1385 O O . HIS A 1 169 ? 0.678 2.491 -32.715 1.00 34.97 169 HIS A O 1
ATOM 1391 N N . PHE A 1 170 ? 2.912 2.322 -32.865 1.00 31.41 170 PHE A N 1
ATOM 1392 C CA . PHE A 1 170 ? 3.079 2.897 -34.205 1.00 31.41 170 PHE A CA 1
ATOM 1393 C C . PHE A 1 170 ? 4.389 2.409 -34.817 1.00 31.41 170 PHE A C 1
ATOM 1395 O O . PHE A 1 170 ? 5.390 2.355 -34.065 1.00 31.41 170 PHE A O 1
#

Foldseek 3Di:
DDPPPPCQVLLCVVVVNDPDDDADDALAPDPSVLVLLLNLLSVQDDPVQSVVVDDSSAERALSSLLSSLVVLLVVLVVVQVPDPDDLVVLVVVLPDPDDPDPVVNVVSVVVSRSNSSSVSSNVLSVVLNVLSPDQPVPSVVVQVPPDDRSVVVCVRYVNVNNVVVVVPPD